Protein AF-A0A840WMG7-F1 (afdb_monomer_lite)

Structure (mmCIF, N/CA/C/O backbone):
data_AF-A0A840WMG7-F1
#
_entry.id   AF-A0A840WMG7-F1
#
loop_
_atom_site.group_PDB
_atom_site.id
_atom_site.type_symbol
_atom_site.label_atom_id
_atom_site.label_alt_id
_atom_site.label_comp_id
_atom_site.label_asym_id
_atom_site.label_entity_id
_atom_site.label_seq_id
_atom_site.pdbx_PDB_ins_code
_atom_site.Cartn_x
_atom_site.Cartn_y
_atom_site.Cartn_z
_atom_site.occupancy
_atom_site.B_iso_or_equiv
_atom_site.auth_seq_id
_atom_site.auth_comp_id
_atom_site.auth_asym_id
_atom_site.auth_atom_id
_atom_site.pdbx_PDB_model_num
ATOM 1 N N . MET A 1 1 ? -38.169 -81.046 37.009 1.00 40.78 1 MET A N 1
ATOM 2 C CA . MET A 1 1 ? -36.941 -81.870 37.067 1.00 40.78 1 MET A CA 1
ATOM 3 C C . MET A 1 1 ? -36.161 -81.641 35.777 1.00 40.78 1 MET A C 1
ATOM 5 O O . MET A 1 1 ? -36.810 -81.582 34.746 1.00 40.78 1 MET A O 1
ATOM 9 N N . GLN A 1 2 ? -34.828 -81.515 35.867 1.00 44.97 2 GLN A N 1
ATOM 10 C CA . GLN A 1 2 ? -33.829 -81.524 34.773 1.00 44.97 2 GLN A CA 1
ATOM 11 C C . GLN A 1 2 ? -33.891 -80.361 33.749 1.00 44.97 2 GLN A C 1
ATOM 13 O O . GLN A 1 2 ? -34.814 -80.278 32.958 1.00 44.97 2 GLN A O 1
ATOM 18 N N . ARG A 1 3 ? -33.056 -79.313 33.843 1.00 42.94 3 ARG A N 1
ATOM 19 C CA . ARG A 1 3 ? -31.598 -79.182 33.580 1.00 42.94 3 ARG A CA 1
ATOM 20 C C . ARG A 1 3 ? -31.199 -79.160 32.091 1.00 42.94 3 ARG A C 1
ATOM 22 O O . ARG A 1 3 ? -31.299 -80.171 31.417 1.00 42.94 3 ARG A O 1
ATOM 29 N N . LEU A 1 4 ? -30.543 -78.041 31.755 1.00 47.84 4 LEU A N 1
ATOM 30 C CA . LEU A 1 4 ? -29.395 -77.854 30.853 1.00 47.84 4 LEU A CA 1
ATOM 31 C C . LEU A 1 4 ? -29.599 -77.897 29.330 1.00 47.84 4 LEU A C 1
ATOM 33 O O . LEU A 1 4 ? -30.031 -78.888 28.761 1.00 47.84 4 LEU A O 1
ATOM 37 N N . GLY A 1 5 ? -29.089 -76.840 28.687 1.00 46.19 5 GLY A N 1
ATOM 38 C CA . GLY A 1 5 ? -28.757 -76.815 27.266 1.00 46.19 5 GLY A CA 1
ATOM 39 C C . GLY A 1 5 ? -28.378 -75.420 26.772 1.00 46.19 5 GLY A C 1
ATOM 40 O O . GLY A 1 5 ? -29.140 -74.816 26.031 1.00 46.19 5 GLY A O 1
ATOM 41 N N . MET A 1 6 ? -27.224 -74.890 27.203 1.00 55.38 6 MET A N 1
ATOM 42 C CA . MET A 1 6 ? -26.588 -73.737 26.549 1.00 55.38 6 MET A CA 1
ATOM 43 C C . MET A 1 6 ? -26.296 -74.084 25.085 1.00 55.38 6 MET A C 1
ATOM 45 O O . MET A 1 6 ? -25.557 -75.031 24.826 1.00 55.38 6 MET A O 1
ATOM 49 N N . ILE A 1 7 ? -26.799 -73.282 24.147 1.00 55.38 7 ILE A N 1
ATOM 50 C CA . ILE A 1 7 ? -26.226 -73.182 22.802 1.00 55.38 7 ILE A CA 1
ATOM 51 C C . ILE A 1 7 ? -25.797 -71.729 22.631 1.00 55.38 7 ILE A C 1
ATOM 53 O O . ILE A 1 7 ? -26.616 -70.831 22.455 1.00 55.38 7 ILE A O 1
ATOM 57 N N . ALA A 1 8 ? -24.490 -71.512 22.760 1.00 56.38 8 ALA A N 1
ATOM 58 C CA . ALA A 1 8 ? -23.840 -70.271 22.390 1.00 56.38 8 ALA A CA 1
ATOM 59 C C . ALA A 1 8 ? -23.889 -70.153 20.862 1.00 56.38 8 ALA A C 1
ATOM 61 O O . ALA A 1 8 ? -23.164 -70.855 20.159 1.00 56.38 8 ALA A O 1
ATOM 62 N N . LEU A 1 9 ? -24.764 -69.288 20.349 1.00 56.38 9 LEU A N 1
ATOM 63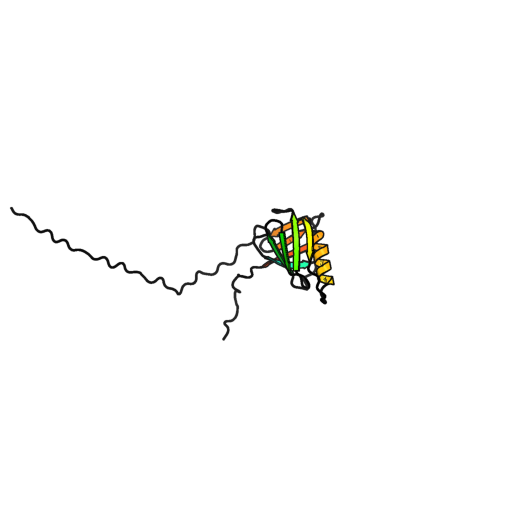 C CA . LEU A 1 9 ? -24.736 -68.891 18.949 1.00 56.38 9 LEU A CA 1
ATOM 64 C C . LEU A 1 9 ? -23.861 -67.641 18.844 1.00 56.38 9 LEU A C 1
ATOM 66 O O . LEU A 1 9 ? -24.269 -66.538 19.201 1.00 56.38 9 LEU A O 1
ATOM 70 N N . ALA A 1 10 ? -22.618 -67.841 18.415 1.00 55.31 10 ALA A N 1
ATOM 71 C CA . ALA A 1 10 ? -21.707 -66.764 18.072 1.00 55.31 10 ALA A CA 1
ATOM 72 C C . ALA A 1 10 ? -22.238 -66.039 16.823 1.00 55.31 10 ALA A C 1
ATOM 74 O O . ALA A 1 10 ? -22.050 -66.501 15.699 1.00 55.31 10 ALA A O 1
ATOM 75 N N . CYS A 1 11 ? -22.922 -64.910 17.018 1.00 50.62 11 CYS A N 1
ATOM 76 C CA . CYS A 1 11 ? -23.209 -63.967 15.943 1.00 50.62 11 CYS A CA 1
ATOM 77 C C . CYS A 1 11 ? -21.906 -63.260 15.559 1.00 50.62 11 CYS A C 1
ATOM 79 O O . CYS A 1 11 ? -21.476 -62.325 16.231 1.00 50.62 11 CYS A O 1
ATOM 81 N N . ALA A 1 12 ? -21.268 -63.723 14.485 1.00 59.12 12 ALA A N 1
ATOM 82 C CA . ALA A 1 12 ? -20.212 -62.984 13.812 1.00 59.12 12 ALA A CA 1
ATOM 83 C C . ALA A 1 12 ? -20.819 -61.697 13.231 1.00 59.12 12 ALA A C 1
ATOM 85 O O . ALA A 1 12 ? -21.517 -61.726 12.218 1.00 59.12 12 ALA A O 1
ATOM 86 N N . THR A 1 13 ? -20.597 -60.568 13.901 1.00 61.41 13 THR A N 1
ATOM 87 C CA . THR A 1 13 ? -20.952 -59.248 13.382 1.00 61.41 13 THR A CA 1
ATOM 88 C C . THR A 1 13 ? -20.007 -58.929 12.231 1.00 61.41 13 THR A C 1
ATOM 90 O O . THR A 1 13 ? -18.846 -58.582 12.452 1.00 61.41 13 THR A O 1
ATOM 93 N N . LEU A 1 14 ? -20.483 -59.075 10.995 1.00 54.94 14 LEU A N 1
ATOM 94 C CA . LEU A 1 14 ? -19.833 -58.458 9.845 1.00 54.94 14 LEU A CA 1
ATOM 95 C C . LEU A 1 14 ? -19.865 -56.947 10.085 1.00 54.94 14 LEU A C 1
ATOM 97 O O . LEU A 1 14 ? -20.920 -56.323 10.004 1.00 54.94 14 LEU A O 1
ATOM 101 N N . A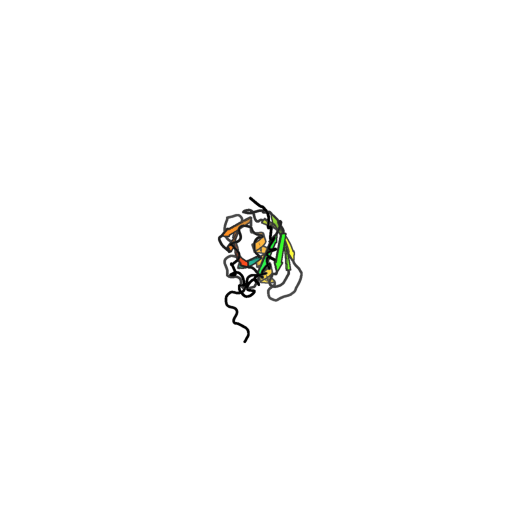LA A 1 15 ? -18.716 -56.376 10.437 1.00 60.72 15 ALA A N 1
ATOM 102 C CA . ALA A 1 15 ? -18.498 -54.946 10.346 1.00 60.72 15 ALA A CA 1
ATOM 103 C C . ALA A 1 15 ? -18.607 -54.579 8.861 1.00 60.72 15 ALA A C 1
ATOM 105 O O . ALA A 1 15 ? -17.667 -54.774 8.091 1.00 60.72 15 ALA A O 1
ATOM 106 N N . ALA A 1 16 ? -19.790 -54.141 8.438 1.00 58.75 16 ALA A N 1
ATOM 107 C CA . ALA A 1 16 ? -19.967 -53.528 7.138 1.00 58.75 16 ALA A CA 1
ATOM 108 C C . ALA A 1 16 ? -19.236 -52.180 7.180 1.00 58.75 16 ALA A C 1
ATOM 110 O O . ALA A 1 16 ? -19.714 -51.228 7.789 1.00 58.75 16 ALA A O 1
ATOM 111 N N . CYS A 1 17 ? -18.048 -52.110 6.579 1.00 58.81 17 CYS A N 1
ATOM 112 C CA . CYS A 1 17 ? -17.519 -50.833 6.118 1.00 58.81 17 CYS A CA 1
ATOM 113 C C . CYS A 1 17 ? -18.468 -50.340 5.027 1.00 58.81 17 CYS A C 1
ATOM 115 O O . CYS A 1 17 ? -18.413 -50.829 3.898 1.00 58.81 17 CYS A O 1
ATOM 117 N N . GLU A 1 18 ? -19.363 -49.417 5.359 1.00 64.88 18 GLU A N 1
ATOM 118 C CA . GLU A 1 18 ? -20.083 -48.661 4.343 1.00 64.88 18 GLU A CA 1
ATOM 119 C C . GLU A 1 18 ? -19.045 -47.815 3.586 1.00 64.88 18 GLU A C 1
ATOM 121 O O . GLU A 1 18 ? -18.300 -47.059 4.219 1.00 64.88 18 GLU A O 1
ATOM 126 N N . PRO A 1 19 ? -18.908 -47.963 2.256 1.00 62.41 19 PRO A N 1
ATOM 127 C CA . PRO A 1 19 ? -18.046 -47.079 1.494 1.00 62.41 19 PRO A CA 1
ATOM 128 C C . PRO A 1 19 ? -18.646 -45.675 1.564 1.00 62.41 19 PRO A C 1
ATOM 130 O O . PRO A 1 19 ? -19.772 -45.453 1.122 1.00 62.41 19 PRO A O 1
ATOM 133 N N . VAL A 1 20 ? -17.897 -44.732 2.137 1.00 64.69 20 VAL A N 1
ATOM 134 C CA . VAL A 1 20 ? -18.246 -43.309 2.090 1.00 64.69 20 VAL A CA 1
ATOM 13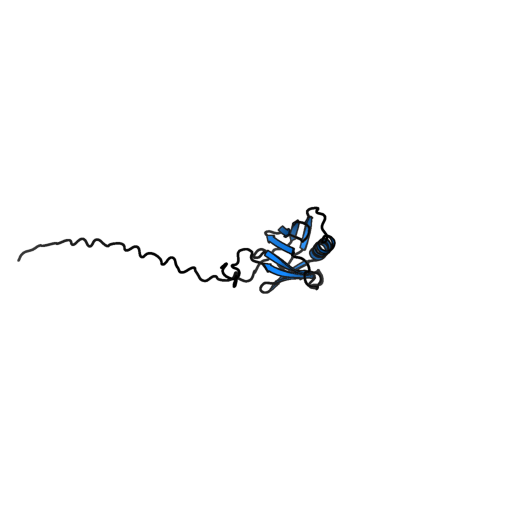5 C C . VAL A 1 20 ? -18.415 -42.934 0.612 1.00 64.69 20 VAL A C 1
ATOM 137 O O . VAL A 1 20 ? -17.463 -43.137 -0.152 1.00 64.69 20 VAL A O 1
ATOM 140 N N . PRO A 1 21 ? -19.588 -42.426 0.180 1.00 60.62 21 PRO A N 1
ATOM 141 C CA . PRO A 1 21 ? -19.787 -41.971 -1.188 1.00 60.62 21 PRO A CA 1
ATOM 142 C C . PRO A 1 21 ? -18.718 -40.928 -1.505 1.00 60.62 21 PRO A C 1
ATOM 144 O O . PRO A 1 21 ? -18.704 -39.841 -0.935 1.00 60.62 21 PRO A O 1
ATOM 147 N N . THR A 1 22 ? -17.786 -41.278 -2.384 1.00 60.28 22 THR A N 1
ATOM 148 C CA . THR A 1 22 ? -16.616 -40.452 -2.727 1.00 60.28 22 THR A CA 1
ATOM 149 C C . THR A 1 22 ? -16.990 -39.270 -3.638 1.00 60.28 22 THR A C 1
ATOM 151 O O . THR A 1 22 ? -16.116 -38.615 -4.186 1.00 60.28 22 THR A O 1
ATOM 154 N N . ASP A 1 23 ? -18.287 -38.998 -3.802 1.00 61.78 23 ASP A N 1
ATOM 155 C CA . ASP A 1 23 ? -18.844 -38.123 -4.840 1.00 61.78 23 ASP A CA 1
ATOM 156 C C . ASP A 1 23 ? -19.525 -36.857 -4.286 1.00 61.78 23 ASP A C 1
ATOM 158 O O . ASP A 1 23 ? -20.173 -36.111 -5.011 1.00 61.78 23 ASP A O 1
ATOM 162 N N . GLN A 1 24 ? -19.405 -36.583 -2.984 1.00 60.72 24 GLN A N 1
ATOM 163 C CA . GLN A 1 24 ? -19.879 -35.323 -2.406 1.00 60.72 24 GLN A CA 1
ATOM 164 C C . GLN A 1 24 ? -18.671 -34.509 -1.951 1.00 60.72 24 GLN A C 1
ATOM 166 O O . GLN A 1 24 ? -18.265 -34.567 -0.790 1.00 60.72 24 GLN A O 1
ATOM 171 N N . ALA A 1 25 ? -18.077 -33.759 -2.883 1.00 66.00 25 ALA A N 1
ATOM 172 C CA . ALA A 1 25 ? -17.219 -32.644 -2.509 1.00 66.00 25 ALA A CA 1
ATOM 173 C C . ALA A 1 25 ? -18.029 -31.738 -1.568 1.00 66.00 25 ALA A C 1
ATOM 175 O O . ALA A 1 25 ? -19.182 -31.411 -1.862 1.00 66.00 25 ALA A O 1
ATOM 176 N N . ALA A 1 26 ? -17.462 -31.387 -0.411 1.00 61.56 26 ALA A N 1
ATOM 177 C CA . ALA A 1 26 ? -18.098 -30.423 0.478 1.00 61.56 26 ALA A CA 1
ATOM 178 C C . ALA A 1 26 ? -18.424 -29.149 -0.326 1.00 61.56 26 ALA A C 1
ATOM 180 O O . ALA A 1 26 ? -17.605 -28.758 -1.164 1.00 61.56 26 ALA A O 1
ATOM 181 N N . PRO A 1 27 ? -19.596 -28.518 -0.115 1.00 71.56 27 PRO A N 1
ATOM 182 C CA . PRO A 1 27 ? -19.912 -27.273 -0.798 1.00 71.56 27 PRO A CA 1
ATOM 183 C C . PRO A 1 27 ? -18.795 -26.276 -0.515 1.00 71.56 27 PRO A C 1
ATOM 185 O O . PRO A 1 27 ? -18.405 -26.091 0.641 1.00 71.56 27 PRO A O 1
ATOM 188 N N . TRP A 1 28 ? -18.250 -25.683 -1.575 1.00 71.06 28 TRP A N 1
ATOM 189 C CA . TRP A 1 28 ? -17.253 -24.646 -1.405 1.00 71.06 28 TRP A CA 1
ATOM 190 C C . TRP A 1 28 ? -17.890 -23.468 -0.675 1.00 71.06 28 TRP A C 1
ATOM 192 O O . TRP A 1 28 ? -18.929 -22.950 -1.087 1.00 71.06 28 TRP A O 1
ATOM 202 N N . THR A 1 29 ? -17.269 -23.067 0.426 1.00 78.25 29 THR A N 1
ATOM 203 C CA . THR A 1 29 ? -17.618 -21.847 1.140 1.00 78.25 29 THR A CA 1
ATOM 204 C C . THR A 1 29 ? -16.599 -20.773 0.780 1.00 78.25 29 THR A C 1
ATOM 206 O O . THR A 1 29 ? -15.397 -21.019 0.936 1.00 78.25 29 THR A O 1
ATOM 209 N N . PRO A 1 30 ? -17.040 -19.579 0.345 1.00 81.31 30 PRO A N 1
ATOM 210 C CA . PRO A 1 30 ? -16.124 -18.474 0.133 1.00 81.31 30 PRO A CA 1
ATOM 211 C C . PRO A 1 30 ? -15.394 -18.132 1.434 1.00 81.31 30 PRO A C 1
ATOM 213 O O . PRO A 1 30 ? -15.963 -18.291 2.522 1.00 81.31 30 PRO A O 1
ATOM 216 N N . PRO A 1 31 ? -14.147 -17.639 1.343 1.00 86.94 31 PRO A N 1
ATOM 217 C CA . PRO A 1 31 ? -13.432 -17.179 2.517 1.00 86.94 31 PRO A CA 1
ATOM 218 C C . PRO A 1 31 ? -14.234 -16.067 3.215 1.00 86.94 31 PRO A C 1
ATOM 220 O O . PRO A 1 31 ? -14.857 -15.225 2.541 1.00 86.94 31 PRO A O 1
ATOM 223 N N . PRO A 1 32 ? -14.252 -16.067 4.561 1.00 91.12 32 PRO A N 1
ATOM 224 C CA . PRO A 1 32 ? -14.889 -15.000 5.313 1.00 91.12 32 PRO A CA 1
ATOM 225 C C . PRO A 1 32 ? -14.191 -13.661 5.018 1.00 91.12 32 PRO A C 1
ATOM 227 O O . PRO A 1 32 ? -13.013 -13.656 4.644 1.00 91.12 32 PRO A O 1
ATOM 230 N N . PRO A 1 33 ? -14.894 -12.527 5.183 1.00 93.94 33 PRO A N 1
ATOM 231 C CA . PRO A 1 33 ? -14.266 -11.212 5.131 1.00 93.94 33 PRO A CA 1
ATOM 232 C C . PRO A 1 33 ? -13.055 -11.135 6.080 1.00 93.94 33 PRO A C 1
ATOM 234 O O . PRO A 1 33 ? -13.119 -11.688 7.181 1.00 93.94 33 PRO A O 1
ATOM 237 N N . PRO A 1 34 ? -11.948 -10.493 5.671 1.00 93.94 34 PRO A N 1
ATOM 238 C CA . PRO A 1 34 ? -10.779 -10.331 6.525 1.00 93.94 34 PRO A CA 1
ATOM 239 C C . PRO A 1 34 ? -11.108 -9.449 7.735 1.00 93.94 34 PRO A C 1
ATOM 241 O O . PRO A 1 34 ? -11.727 -8.399 7.600 1.00 93.94 34 PRO A O 1
ATOM 244 N N . GLU A 1 35 ? -10.644 -9.838 8.922 1.00 92.94 35 GLU A N 1
ATOM 245 C CA . GLU A 1 35 ? -10.761 -9.009 10.134 1.00 92.94 35 GLU A CA 1
ATOM 246 C C . GLU A 1 35 ? -9.433 -8.318 10.468 1.00 92.94 35 GLU A C 1
ATOM 248 O O . GLU A 1 35 ? -9.381 -7.315 11.187 1.00 92.94 35 GLU A O 1
ATOM 253 N N . ARG A 1 36 ? -8.327 -8.856 9.946 1.00 91.75 36 ARG A N 1
ATOM 254 C CA . ARG A 1 36 ? -6.972 -8.358 10.155 1.00 91.75 36 ARG A CA 1
ATOM 255 C C . ARG A 1 36 ? -6.271 -8.176 8.821 1.00 91.75 36 ARG A C 1
ATOM 257 O O . ARG A 1 36 ? -6.494 -8.902 7.858 1.00 91.75 36 ARG A O 1
ATOM 264 N N . LEU A 1 37 ? -5.308 -7.258 8.815 1.00 92.19 37 LEU A N 1
ATOM 265 C CA . LEU A 1 37 ? -4.484 -6.949 7.644 1.00 92.19 37 LEU A CA 1
ATOM 266 C C . LEU A 1 37 ? -3.789 -8.177 7.038 1.00 92.19 37 LEU A C 1
ATOM 268 O O . LEU A 1 37 ? -3.486 -8.163 5.856 1.00 92.19 37 LEU A O 1
ATOM 272 N N . GLY A 1 38 ? -3.513 -9.220 7.824 1.00 92.12 38 GLY A N 1
ATOM 273 C CA . GLY A 1 38 ? -2.842 -10.424 7.328 1.00 92.12 38 GLY A CA 1
ATOM 274 C C . GLY A 1 38 ? -3.752 -11.570 6.908 1.00 92.12 38 GLY A C 1
ATOM 275 O O . GLY A 1 38 ? -3.230 -12.616 6.536 1.00 92.12 38 GLY A O 1
ATOM 276 N N . ASP A 1 39 ? -5.072 -11.400 6.968 1.00 92.81 39 ASP A N 1
ATOM 277 C CA . ASP A 1 39 ? -6.027 -12.477 6.676 1.00 92.81 39 ASP A CA 1
ATOM 278 C C . ASP A 1 39 ? -6.312 -12.631 5.166 1.00 92.81 39 ASP A C 1
ATOM 280 O O . ASP A 1 39 ? -6.989 -13.572 4.754 1.00 92.81 39 ASP A O 1
ATOM 284 N N . ALA A 1 40 ? -5.793 -11.722 4.336 1.00 94.12 40 ALA A N 1
ATOM 285 C CA . ALA A 1 40 ? -5.901 -11.747 2.880 1.00 94.12 40 ALA A CA 1
ATOM 286 C C . ALA A 1 40 ? -4.626 -11.196 2.217 1.00 94.12 40 ALA A C 1
ATOM 288 O O . ALA A 1 40 ? -3.800 -10.545 2.869 1.00 94.12 40 ALA A O 1
ATOM 289 N N . GLN A 1 41 ? -4.495 -11.425 0.908 1.00 96.38 41 GLN A N 1
ATOM 290 C CA . GLN A 1 41 ? -3.664 -10.574 0.059 1.00 96.38 41 GLN A CA 1
ATOM 291 C C . GLN A 1 41 ? -4.476 -9.346 -0.350 1.00 96.38 41 GLN A C 1
ATOM 293 O O . GLN A 1 41 ? -5.693 -9.416 -0.488 1.00 96.38 41 GLN A O 1
ATOM 298 N N . TRP A 1 42 ? -3.810 -8.224 -0.570 1.00 97.62 42 TRP A N 1
ATOM 299 C CA . TRP A 1 42 ? -4.447 -6.957 -0.907 1.00 97.62 42 TRP A CA 1
ATOM 300 C C . TRP A 1 42 ? -4.046 -6.547 -2.308 1.00 97.62 42 TRP A C 1
ATOM 302 O O . TRP A 1 42 ? -2.871 -6.274 -2.560 1.00 97.62 42 TRP A O 1
ATOM 312 N N . GLN A 1 43 ? -5.010 -6.517 -3.221 1.00 98.56 43 GLN A N 1
ATOM 313 C CA . GLN A 1 43 ? -4.812 -6.025 -4.575 1.00 98.56 43 GLN A CA 1
ATOM 314 C C . GLN A 1 43 ? -5.206 -4.554 -4.644 1.00 98.56 43 GLN A C 1
ATOM 316 O O . GLN A 1 43 ? -6.293 -4.195 -4.210 1.00 98.56 43 GLN A O 1
ATOM 321 N N . LEU A 1 44 ? -4.333 -3.704 -5.181 1.00 98.75 44 LEU A N 1
ATOM 322 C CA . LEU A 1 44 ? -4.612 -2.277 -5.322 1.00 98.75 44 LEU A CA 1
ATOM 323 C C . LEU A 1 44 ? -5.856 -2.054 -6.192 1.00 98.75 44 LEU A C 1
ATOM 325 O O . LEU A 1 44 ? -5.927 -2.571 -7.307 1.00 98.75 44 LEU A O 1
ATOM 329 N N . ALA A 1 45 ? -6.797 -1.271 -5.671 1.00 98.62 45 ALA A N 1
ATOM 330 C CA . ALA A 1 45 ? -8.021 -0.867 -6.354 1.00 98.62 45 ALA A CA 1
ATOM 331 C C . ALA A 1 45 ? -7.971 0.616 -6.740 1.00 98.62 45 ALA A C 1
ATOM 333 O O . ALA A 1 45 ? -8.249 0.952 -7.888 1.00 98.62 45 ALA A O 1
ATOM 334 N N . THR A 1 46 ? -7.537 1.494 -5.824 1.00 98.62 46 THR A N 1
ATOM 335 C CA . THR A 1 46 ? -7.310 2.917 -6.126 1.00 98.62 46 THR A CA 1
ATOM 336 C C . THR A 1 46 ? -5.976 3.423 -5.592 1.00 98.62 46 THR A C 1
ATOM 338 O O . THR A 1 46 ? -5.530 3.031 -4.510 1.00 98.62 46 THR A O 1
ATOM 341 N N . LEU A 1 47 ? -5.356 4.332 -6.345 1.00 98.56 47 LEU A N 1
ATOM 342 C CA . LEU A 1 47 ? -4.147 5.067 -5.988 1.00 98.56 47 LEU A CA 1
ATOM 343 C C . LEU A 1 47 ? -4.444 6.566 -6.035 1.00 98.56 47 LEU A C 1
ATOM 345 O O . LEU A 1 47 ? -4.808 7.089 -7.082 1.00 98.56 47 LEU A O 1
ATOM 349 N N . ALA A 1 48 ? -4.290 7.257 -4.905 1.00 95.56 48 ALA A N 1
ATOM 350 C CA . ALA A 1 48 ? -4.551 8.692 -4.783 1.00 95.56 48 ALA A CA 1
ATOM 351 C C . ALA A 1 48 ? -5.957 9.119 -5.269 1.00 95.56 48 ALA A C 1
ATOM 353 O O . ALA A 1 48 ? -6.148 10.232 -5.753 1.00 95.56 48 ALA A O 1
ATOM 354 N N . GLY A 1 49 ? -6.950 8.234 -5.114 1.00 93.50 49 GLY A N 1
ATOM 355 C CA . GLY A 1 49 ? -8.339 8.469 -5.521 1.00 93.50 49 GLY A CA 1
ATOM 356 C C . GLY A 1 49 ? -8.655 8.149 -6.986 1.00 93.50 49 GLY A C 1
ATOM 357 O O . GLY A 1 49 ? -9.809 8.297 -7.384 1.00 93.50 49 GLY A O 1
ATOM 358 N N . GLU A 1 50 ? -7.677 7.694 -7.770 1.00 97.69 50 GLU A N 1
ATOM 359 C CA . GLU A 1 50 ? -7.872 7.217 -9.143 1.00 97.69 50 GLU A CA 1
ATOM 360 C C . GLU A 1 50 ? -7.839 5.686 -9.205 1.00 97.69 50 GLU A C 1
ATOM 362 O O . GLU A 1 50 ? -7.161 5.042 -8.401 1.00 97.69 50 GLU A O 1
ATOM 367 N N . ASP A 1 51 ? -8.558 5.096 -10.162 1.00 98.50 51 ASP A N 1
ATOM 368 C CA . ASP A 1 51 ? -8.558 3.646 -10.374 1.00 98.50 51 ASP A CA 1
ATOM 369 C C . ASP A 1 51 ? -7.145 3.132 -10.685 1.00 98.50 51 ASP A C 1
ATOM 371 O O . ASP A 1 51 ? -6.367 3.754 -11.417 1.00 98.50 51 ASP A O 1
ATOM 375 N N . ALA A 1 52 ? -6.809 1.963 -10.142 1.00 97.88 52 ALA A N 1
ATOM 376 C CA . ALA A 1 52 ? -5.523 1.337 -10.390 1.00 97.88 52 ALA A CA 1
ATOM 377 C C . ALA A 1 52 ? -5.351 1.007 -11.881 1.00 97.88 52 ALA A C 1
ATOM 379 O O . ALA A 1 52 ? -6.160 0.304 -12.485 1.00 97.88 52 ALA A O 1
ATOM 380 N N . THR A 1 53 ? -4.257 1.480 -12.477 1.00 97.56 53 THR A N 1
ATOM 381 C CA . THR A 1 53 ? -3.943 1.242 -13.896 1.00 97.56 53 THR A CA 1
ATOM 382 C C . THR A 1 53 ? -3.010 0.053 -14.098 1.00 97.56 53 THR A C 1
ATOM 384 O O . THR A 1 53 ? -2.823 -0.404 -15.224 1.00 97.56 53 THR A O 1
ATOM 387 N N . SER A 1 54 ? -2.421 -0.456 -13.013 1.00 97.25 54 SER A N 1
ATOM 388 C CA . SER A 1 54 ? -1.534 -1.615 -13.011 1.00 97.25 54 SER A CA 1
ATOM 389 C C . SER A 1 54 ? -1.813 -2.518 -11.818 1.00 97.25 54 SER A C 1
ATOM 391 O O . SER A 1 54 ? -2.247 -2.074 -10.756 1.00 97.25 54 SER A O 1
ATOM 393 N N . LEU A 1 55 ? -1.515 -3.804 -11.986 1.00 97.50 55 LEU A N 1
ATOM 394 C CA . LEU A 1 55 ? -1.673 -4.792 -10.932 1.00 97.50 55 LEU A CA 1
ATOM 395 C C . LEU A 1 55 ? -0.586 -4.623 -9.866 1.00 97.50 55 LEU A C 1
ATOM 397 O O . LEU A 1 55 ? 0.599 -4.788 -10.150 1.00 97.50 55 LEU A O 1
ATOM 401 N N . ILE A 1 56 ? -1.006 -4.369 -8.629 1.00 98.56 56 ILE A N 1
ATOM 402 C CA . ILE A 1 56 ? -0.134 -4.362 -7.452 1.00 98.56 56 ILE A CA 1
ATOM 403 C C . ILE A 1 56 ? -0.774 -5.232 -6.380 1.00 98.56 56 ILE A C 1
ATOM 405 O O . ILE A 1 56 ? -1.964 -5.080 -6.100 1.00 98.56 56 ILE A O 1
ATOM 409 N N . ARG A 1 57 ? -0.002 -6.147 -5.784 1.00 98.25 57 ARG A N 1
ATOM 410 C CA . ARG A 1 57 ? -0.468 -6.992 -4.674 1.00 98.25 57 ARG A CA 1
ATOM 411 C C . ARG A 1 57 ? 0.477 -6.930 -3.491 1.00 98.25 57 ARG A C 1
ATOM 413 O O . ARG A 1 57 ? 1.689 -7.008 -3.678 1.00 98.25 57 ARG A O 1
ATOM 420 N N . LEU A 1 58 ? -0.090 -6.850 -2.293 1.00 97.81 58 LEU A N 1
ATOM 421 C CA . LEU A 1 58 ? 0.625 -6.869 -1.023 1.00 97.81 58 LEU A CA 1
ATOM 422 C C . LEU A 1 58 ? 0.116 -8.007 -0.133 1.00 97.81 58 LEU A C 1
ATOM 424 O O . LEU A 1 58 ? -1.085 -8.192 0.034 1.00 97.81 58 LEU A O 1
ATOM 428 N N . GLN A 1 59 ? 1.031 -8.717 0.508 1.00 96.44 59 GLN A N 1
ATOM 429 C CA . GLN A 1 59 ? 0.791 -9.532 1.686 1.00 96.44 59 GLN A CA 1
ATOM 430 C C . GLN A 1 59 ? 1.314 -8.776 2.906 1.00 96.44 59 GLN A C 1
ATOM 432 O O . GLN A 1 59 ? 2.465 -8.337 2.942 1.00 96.44 59 GLN A O 1
ATOM 437 N N . LEU A 1 60 ? 0.470 -8.646 3.925 1.00 94.12 60 LEU A N 1
ATOM 438 C CA . LEU A 1 60 ? 0.845 -8.052 5.204 1.00 94.12 60 LEU A CA 1
ATOM 439 C C . LEU A 1 60 ? 0.923 -9.168 6.245 1.00 94.12 60 LEU A C 1
ATOM 441 O O . LEU A 1 60 ? -0.009 -9.956 6.379 1.00 94.12 60 LEU A O 1
ATOM 445 N N . SER A 1 61 ? 2.025 -9.292 6.978 1.00 91.12 61 SER A N 1
ATOM 446 C CA . SER A 1 61 ? 2.150 -10.330 8.009 1.00 91.12 61 SER A CA 1
ATOM 447 C C . SER A 1 61 ? 3.148 -9.929 9.080 1.00 91.12 61 SER A C 1
ATOM 449 O O . SER A 1 61 ? 4.284 -9.602 8.758 1.00 91.12 61 SER A O 1
ATOM 451 N N . GLY A 1 62 ? 2.753 -9.972 10.356 1.00 86.12 62 GLY A N 1
ATOM 452 C CA . GLY A 1 62 ? 3.681 -9.762 11.476 1.00 86.12 62 GLY A CA 1
ATOM 453 C C . GLY A 1 62 ? 4.515 -8.478 11.376 1.00 86.12 62 GLY A C 1
ATOM 454 O O . GLY A 1 62 ? 5.703 -8.526 11.675 1.00 86.12 62 GLY A O 1
ATOM 455 N N . SER A 1 63 ? 3.907 -7.368 10.933 1.00 90.38 63 SER A N 1
ATOM 456 C CA . SER A 1 63 ? 4.556 -6.061 10.697 1.00 90.38 63 SER A CA 1
ATOM 457 C C . SER A 1 63 ? 5.432 -5.959 9.440 1.00 90.38 63 SER A C 1
ATOM 459 O O . SER A 1 63 ? 6.130 -4.964 9.250 1.00 90.38 63 SER A O 1
ATOM 461 N N . PHE A 1 64 ? 5.378 -6.954 8.558 1.00 94.69 64 PHE A N 1
ATOM 462 C CA . PHE A 1 64 ? 6.109 -6.987 7.295 1.00 94.69 64 PHE A CA 1
ATOM 463 C C . PHE A 1 64 ? 5.169 -6.836 6.094 1.00 94.69 64 PHE A C 1
ATOM 465 O O . PHE A 1 64 ? 4.057 -7.370 6.101 1.00 94.69 64 PHE A O 1
ATOM 472 N N . ILE A 1 65 ? 5.632 -6.115 5.075 1.00 97.00 65 ILE A N 1
ATOM 473 C CA . ILE A 1 65 ? 5.015 -5.998 3.753 1.00 97.00 65 ILE A CA 1
ATOM 474 C C . ILE A 1 65 ? 5.844 -6.845 2.792 1.00 97.00 65 ILE A C 1
ATOM 476 O O . ILE A 1 65 ? 7.038 -6.586 2.640 1.00 97.00 65 ILE A O 1
ATOM 480 N N . ASP A 1 66 ? 5.203 -7.794 2.122 1.00 97.69 66 ASP A N 1
ATOM 481 C CA . ASP A 1 66 ? 5.755 -8.505 0.969 1.00 97.69 66 ASP A CA 1
ATOM 482 C C . ASP A 1 66 ? 4.858 -8.251 -0.238 1.00 97.69 66 ASP A C 1
ATOM 484 O O . ASP A 1 66 ? 3.651 -8.455 -0.161 1.00 97.69 66 ASP A O 1
ATOM 488 N N . GLY A 1 67 ? 5.401 -7.754 -1.338 1.00 97.56 67 GLY A N 1
ATOM 489 C CA . GLY A 1 67 ? 4.583 -7.231 -2.419 1.00 97.56 67 GLY A CA 1
ATOM 490 C C . GLY A 1 67 ? 5.204 -7.355 -3.794 1.00 97.56 67 GLY A C 1
ATOM 491 O O . GLY A 1 67 ? 6.420 -7.459 -3.965 1.00 97.56 67 GLY A O 1
ATOM 492 N N . GLN A 1 68 ? 4.333 -7.285 -4.791 1.00 98.19 68 GLN A N 1
ATOM 493 C CA . GLN A 1 68 ? 4.684 -7.244 -6.201 1.00 98.19 68 GLN A CA 1
ATOM 494 C C . GLN A 1 68 ? 4.050 -5.997 -6.818 1.00 98.19 68 GLN A C 1
ATOM 496 O O . GLN A 1 68 ? 2.823 -5.899 -6.886 1.00 98.19 68 GLN A O 1
ATOM 501 N N . GLY A 1 69 ? 4.894 -5.053 -7.238 1.00 97.19 69 GLY A N 1
ATOM 502 C CA . GLY A 1 69 ? 4.512 -3.924 -8.083 1.00 97.19 69 GLY A CA 1
ATOM 503 C C . GLY A 1 69 ? 4.546 -4.293 -9.571 1.00 97.19 69 GLY A C 1
ATOM 504 O O . GLY A 1 69 ? 4.881 -5.433 -9.916 1.00 97.19 69 GLY A O 1
ATOM 505 N N . PRO A 1 70 ? 4.243 -3.347 -10.474 1.00 96.81 70 PRO A N 1
ATOM 506 C CA . PRO A 1 70 ? 4.295 -3.602 -11.912 1.00 96.81 70 PRO A CA 1
ATOM 507 C C . PRO A 1 70 ? 5.732 -3.752 -12.437 1.00 96.81 70 PRO A C 1
ATOM 509 O O . PRO A 1 70 ? 5.933 -4.352 -13.489 1.00 96.81 70 PRO A O 1
ATOM 512 N N . CYS A 1 71 ? 6.738 -3.247 -11.711 1.00 97.56 71 CYS A N 1
ATOM 513 C CA . CYS A 1 71 ? 8.135 -3.261 -12.142 1.00 97.56 71 CYS A CA 1
ATOM 514 C C . CYS A 1 71 ? 9.035 -4.107 -11.238 1.00 97.56 71 CYS A C 1
ATOM 516 O O . CYS A 1 71 ? 9.919 -4.826 -11.709 1.00 97.56 71 CYS A O 1
ATOM 518 N N . ASN A 1 72 ? 8.842 -3.983 -9.927 1.00 98.44 72 ASN A N 1
ATOM 519 C CA . ASN A 1 72 ? 9.732 -4.489 -8.898 1.00 98.44 72 ASN A CA 1
ATOM 520 C C . ASN A 1 72 ? 8.963 -5.242 -7.812 1.00 98.44 72 ASN A C 1
ATOM 522 O O . ASN A 1 72 ? 7.786 -4.993 -7.545 1.00 98.44 72 ASN A O 1
ATOM 526 N N . SER A 1 73 ? 9.667 -6.141 -7.124 1.00 98.25 73 SER A N 1
ATOM 527 C CA . SER A 1 73 ? 9.193 -6.635 -5.832 1.00 98.25 73 SER A CA 1
ATOM 528 C C . SER A 1 73 ? 9.353 -5.533 -4.786 1.00 98.25 73 SER A C 1
ATOM 530 O O . SER A 1 73 ? 10.374 -4.834 -4.777 1.00 98.25 73 SER A O 1
ATOM 532 N N . ILE A 1 74 ? 8.380 -5.416 -3.891 1.00 98.38 74 ILE A N 1
ATOM 533 C CA . ILE A 1 74 ? 8.293 -4.388 -2.856 1.00 98.38 74 ILE A CA 1
ATOM 534 C C . ILE A 1 74 ? 8.315 -5.087 -1.503 1.00 98.38 74 ILE A C 1
ATOM 536 O O . ILE A 1 74 ? 7.476 -5.935 -1.228 1.00 98.38 74 ILE A O 1
ATOM 540 N N . GLN A 1 75 ? 9.260 -4.725 -0.647 1.00 98.38 75 GLN A N 1
ATOM 541 C CA . GLN A 1 75 ? 9.353 -5.238 0.715 1.00 98.38 75 GLN A CA 1
ATOM 542 C C . GLN A 1 75 ? 9.403 -4.083 1.698 1.00 98.38 75 GLN A C 1
ATOM 544 O O . GLN A 1 75 ? 9.960 -3.026 1.400 1.00 98.38 75 GLN A O 1
ATOM 549 N N . GLY A 1 76 ? 8.850 -4.264 2.888 1.00 96.38 76 GLY A N 1
ATOM 550 C CA . GLY A 1 76 ? 8.839 -3.188 3.864 1.00 96.38 76 GLY A CA 1
ATOM 551 C C . GLY A 1 76 ? 8.461 -3.620 5.262 1.00 96.38 76 GLY A C 1
ATOM 552 O O . GLY A 1 76 ? 8.033 -4.743 5.496 1.00 96.38 76 GLY A O 1
ATOM 553 N N . ASN A 1 77 ? 8.608 -2.690 6.196 1.00 95.06 77 ASN A N 1
ATOM 554 C CA . ASN A 1 77 ? 8.122 -2.853 7.558 1.00 95.06 77 ASN A CA 1
ATOM 555 C C . ASN A 1 77 ? 7.087 -1.771 7.828 1.00 95.06 77 ASN A C 1
ATOM 557 O O . ASN A 1 77 ? 7.243 -0.629 7.380 1.00 95.06 7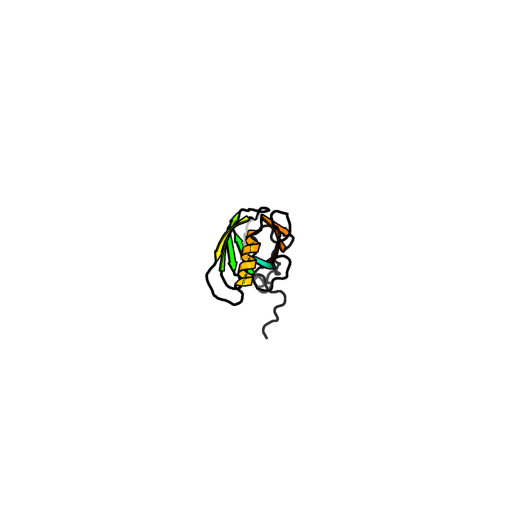7 ASN A O 1
ATOM 561 N N . TYR A 1 78 ? 6.052 -2.128 8.574 1.00 93.88 78 TYR A N 1
ATOM 562 C CA . TYR A 1 78 ? 5.040 -1.193 9.034 1.00 93.88 78 TYR A CA 1
ATOM 563 C C . TYR A 1 78 ? 4.753 -1.404 10.517 1.00 93.88 78 TYR A C 1
ATOM 565 O O . TYR A 1 78 ? 4.807 -2.519 11.031 1.00 93.88 78 TYR A O 1
ATOM 573 N N . LEU A 1 79 ? 4.404 -0.329 11.213 1.00 89.75 79 LEU A N 1
ATOM 574 C CA . LEU A 1 79 ? 3.865 -0.416 12.564 1.00 89.75 79 LEU A CA 1
ATOM 575 C C . LEU A 1 79 ? 2.353 -0.602 12.501 1.00 89.75 79 LEU A C 1
ATOM 577 O O . LEU A 1 79 ? 1.664 0.191 11.853 1.00 89.75 79 LEU A O 1
ATOM 581 N N . GLY A 1 80 ? 1.851 -1.609 13.221 1.00 69.12 80 GLY A N 1
ATOM 582 C CA . GLY A 1 80 ? 0.420 -1.779 13.451 1.00 69.12 80 GLY A CA 1
ATOM 583 C C . GLY A 1 80 ? -0.045 -3.211 13.709 1.00 69.12 80 GLY A C 1
ATOM 584 O O . GLY A 1 80 ? 0.351 -4.144 13.018 1.00 69.12 80 GLY A O 1
ATOM 585 N N . THR A 1 81 ? -0.974 -3.370 14.652 1.00 60.59 81 THR A N 1
ATOM 586 C CA . THR A 1 81 ? -1.847 -4.554 14.788 1.00 60.59 81 THR A CA 1
ATOM 587 C C . THR A 1 81 ? -3.313 -4.151 14.548 1.00 60.59 81 THR A C 1
ATOM 589 O O . THR A 1 81 ? -4.204 -4.624 15.248 1.00 60.59 81 THR A O 1
ATOM 592 N N . GLY A 1 82 ? -3.536 -3.225 13.598 1.00 61.69 82 GLY A N 1
ATOM 593 C CA . GLY A 1 82 ? -4.756 -2.410 13.436 1.00 61.69 82 GLY A CA 1
ATOM 594 C C . GLY A 1 82 ? -4.718 -1.125 14.284 1.00 61.69 82 GLY A C 1
ATOM 595 O O . GLY A 1 82 ? -3.757 -0.914 15.032 1.00 61.69 82 GLY A O 1
ATOM 596 N N . PRO A 1 83 ? -5.734 -0.240 14.218 1.00 65.44 83 PRO A N 1
ATOM 597 C CA . PRO A 1 83 ? -5.995 0.690 13.097 1.00 65.44 83 PRO A CA 1
ATOM 598 C C . PRO A 1 83 ? -4.781 1.542 12.675 1.00 65.44 83 PRO A C 1
ATOM 600 O O . PRO A 1 83 ? -4.836 2.263 11.686 1.00 65.44 83 PRO A O 1
ATOM 603 N N . ILE A 1 84 ? -3.680 1.482 13.421 1.00 82.88 84 ILE A N 1
ATOM 604 C CA . ILE A 1 84 ? -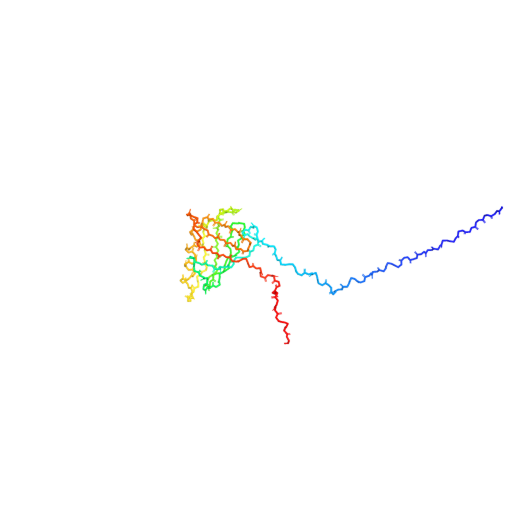2.409 2.106 13.069 1.00 82.88 84 ILE A CA 1
ATOM 605 C C . ILE A 1 84 ? -1.814 1.330 11.890 1.00 82.88 84 ILE A C 1
ATOM 607 O O . ILE A 1 84 ? -1.699 0.106 11.950 1.00 82.88 84 ILE A O 1
ATOM 611 N N . PHE A 1 85 ? -1.437 2.047 10.836 1.00 92.00 85 PHE A N 1
ATOM 612 C CA . PHE A 1 85 ? -0.683 1.513 9.708 1.00 92.00 85 PHE A CA 1
ATOM 613 C C . PHE A 1 85 ? 0.306 2.582 9.269 1.00 92.00 85 PHE A C 1
ATOM 615 O O . PHE A 1 85 ? -0.063 3.554 8.614 1.00 92.00 85 PHE A O 1
ATOM 622 N N . ARG A 1 86 ? 1.565 2.435 9.672 1.00 94.50 86 ARG A N 1
ATOM 623 C CA . ARG A 1 86 ? 2.617 3.388 9.314 1.00 94.50 86 ARG A CA 1
ATOM 624 C C . ARG A 1 86 ? 3.798 2.643 8.738 1.00 94.50 86 ARG A C 1
ATOM 626 O O . ARG A 1 86 ? 4.480 1.929 9.468 1.00 94.50 86 ARG A O 1
ATOM 633 N N . VAL A 1 87 ? 4.050 2.844 7.454 1.00 95.25 87 VAL A N 1
ATOM 634 C CA . VAL A 1 87 ? 5.219 2.273 6.788 1.00 95.25 87 VAL A CA 1
ATOM 635 C C . VAL A 1 87 ? 6.479 2.981 7.284 1.00 95.25 87 VAL A C 1
ATOM 637 O O . VAL A 1 87 ? 6.552 4.209 7.293 1.00 95.25 87 VAL A O 1
ATOM 640 N N . GLU A 1 88 ? 7.458 2.205 7.742 1.00 94.19 88 GLU A N 1
ATOM 641 C CA . GLU A 1 88 ? 8.725 2.724 8.274 1.00 94.19 88 GLU A CA 1
ATOM 642 C C . GLU A 1 88 ? 9.858 2.608 7.263 1.00 94.19 88 GLU A C 1
ATOM 644 O O . GLU A 1 88 ? 10.701 3.497 7.154 1.00 94.19 88 GLU A O 1
ATOM 649 N N . THR A 1 89 ? 9.877 1.506 6.517 1.00 94.62 89 THR A N 1
ATOM 650 C CA . THR A 1 89 ? 10.916 1.215 5.533 1.00 94.62 89 THR A CA 1
ATOM 651 C C . THR A 1 89 ? 10.298 0.561 4.314 1.00 94.62 89 THR A C 1
ATOM 653 O O . THR A 1 89 ? 9.466 -0.331 4.472 1.00 94.62 89 THR A O 1
ATOM 656 N N . VAL A 1 90 ? 10.774 0.934 3.128 1.00 97.31 90 VAL A N 1
ATOM 657 C CA . VAL A 1 90 ? 10.472 0.253 1.866 1.00 97.31 90 VAL A CA 1
ATOM 658 C C . VAL A 1 90 ? 11.781 -0.013 1.135 1.00 97.31 90 VAL A C 1
ATOM 660 O O . VAL A 1 90 ? 12.644 0.862 1.044 1.00 97.31 90 VAL A O 1
ATOM 663 N N . VAL A 1 91 ? 11.926 -1.230 0.627 1.00 97.19 91 VAL A N 1
ATOM 664 C CA . VAL A 1 91 ? 13.024 -1.678 -0.223 1.00 97.19 91 VAL A CA 1
ATOM 665 C C . VAL A 1 91 ? 12.412 -2.305 -1.466 1.00 97.19 91 VAL A C 1
ATOM 667 O O . VAL A 1 91 ? 11.462 -3.077 -1.375 1.00 97.19 91 VAL A O 1
ATOM 670 N N . THR A 1 92 ? 12.967 -1.986 -2.629 1.00 97.56 92 THR A N 1
ATOM 671 C CA . THR A 1 92 ? 12.542 -2.569 -3.899 1.00 97.56 92 THR A CA 1
ATOM 672 C C . THR A 1 92 ? 13.720 -3.187 -4.629 1.00 97.56 92 THR A C 1
ATOM 674 O O . THR A 1 92 ? 14.881 -2.812 -4.414 1.00 97.56 92 THR A O 1
ATOM 677 N N . THR A 1 93 ? 13.434 -4.111 -5.543 1.00 96.06 93 THR A N 1
ATOM 678 C CA . THR A 1 93 ? 14.411 -4.469 -6.576 1.00 96.06 93 THR A CA 1
ATOM 679 C C . THR A 1 93 ? 14.674 -3.280 -7.506 1.00 96.06 93 THR A C 1
ATOM 681 O O . THR A 1 93 ? 14.072 -2.210 -7.386 1.00 96.06 93 THR A O 1
ATOM 684 N N . ARG A 1 94 ? 15.628 -3.454 -8.422 1.00 93.31 94 ARG A N 1
ATOM 685 C CA . ARG A 1 94 ? 15.993 -2.450 -9.423 1.00 93.31 94 ARG A CA 1
ATOM 686 C C . ARG A 1 94 ? 15.892 -3.036 -10.823 1.00 93.31 94 ARG A C 1
ATOM 688 O O . ARG A 1 94 ? 16.881 -3.528 -11.362 1.00 93.31 94 ARG A O 1
ATOM 695 N N . ALA A 1 95 ? 14.697 -2.974 -11.386 1.00 93.94 95 ALA A N 1
ATOM 696 C CA . ALA A 1 95 ? 14.424 -3.244 -12.788 1.00 93.94 95 ALA A CA 1
ATOM 697 C C . ALA A 1 95 ? 14.255 -1.938 -13.583 1.00 93.94 95 ALA A C 1
ATOM 699 O O . ALA A 1 95 ? 14.109 -0.849 -13.025 1.00 93.94 95 ALA A O 1
ATOM 700 N N . THR A 1 96 ? 14.280 -2.057 -14.907 1.00 94.00 96 THR A N 1
ATOM 701 C CA . THR A 1 96 ? 13.888 -0.992 -15.833 1.00 94.00 96 THR A CA 1
ATOM 702 C C . THR A 1 96 ? 12.686 -1.489 -16.619 1.00 94.00 96 THR A C 1
ATOM 704 O O . THR A 1 96 ? 12.793 -2.481 -17.335 1.00 94.00 96 THR A O 1
ATOM 707 N N . CYS A 1 97 ? 11.557 -0.808 -16.471 1.00 96.38 97 CYS A N 1
ATOM 708 C CA . CYS A 1 97 ? 10.300 -1.111 -17.144 1.00 96.38 97 CYS A CA 1
ATOM 709 C C . CYS A 1 97 ? 9.560 0.204 -17.472 1.00 96.38 97 CYS A C 1
ATOM 711 O O . CYS A 1 97 ? 9.894 1.243 -16.889 1.00 96.38 97 CYS A O 1
ATOM 713 N N . PRO A 1 98 ? 8.569 0.182 -18.380 1.00 96.88 98 PRO A N 1
ATOM 714 C CA . PRO A 1 98 ? 7.722 1.342 -18.669 1.00 96.88 98 PRO A CA 1
ATOM 715 C C . PRO A 1 98 ? 6.952 1.879 -17.452 1.00 96.88 98 PRO A C 1
ATOM 717 O O . PRO A 1 98 ? 6.780 3.087 -17.330 1.00 96.88 98 PRO A O 1
ATOM 720 N N . GLU A 1 99 ? 6.527 1.012 -16.532 1.00 96.81 99 GLU A N 1
ATOM 721 C CA . GLU A 1 99 ? 5.671 1.362 -15.388 1.00 96.81 99 GLU A CA 1
ATOM 722 C C . GLU A 1 99 ? 6.422 1.899 -14.152 1.00 96.81 99 GLU A C 1
ATOM 724 O O . GLU A 1 99 ? 5.849 1.991 -13.064 1.00 96.81 99 GLU A O 1
ATOM 729 N N . ILE A 1 100 ? 7.703 2.261 -14.281 1.00 96.38 100 ILE A N 1
ATOM 730 C CA . ILE A 1 100 ? 8.523 2.684 -13.133 1.00 96.38 100 ILE A CA 1
ATOM 731 C C . ILE A 1 100 ? 7.988 3.951 -12.446 1.00 96.38 100 ILE A C 1
ATOM 733 O O . ILE A 1 100 ? 8.110 4.082 -11.232 1.00 96.38 100 ILE A O 1
ATOM 737 N N . GLU A 1 101 ? 7.387 4.873 -13.202 1.00 96.81 101 GLU A N 1
ATOM 738 C CA . GLU A 1 101 ? 6.810 6.116 -12.668 1.00 96.81 101 GLU A CA 1
ATOM 739 C C . GLU A 1 101 ? 5.574 5.815 -11.809 1.00 96.81 101 GLU A C 1
ATOM 741 O O . GLU A 1 101 ? 5.503 6.242 -10.659 1.00 96.81 101 GLU A O 1
ATOM 746 N N . TYR A 1 102 ? 4.669 4.966 -12.305 1.00 97.75 102 TYR A N 1
ATOM 747 C CA . TYR A 1 102 ? 3.487 4.531 -11.558 1.00 97.75 102 TYR A CA 1
ATOM 748 C C . TYR A 1 102 ? 3.857 3.774 -10.272 1.00 97.75 102 TYR A C 1
ATOM 750 O O . TYR A 1 102 ? 3.244 3.965 -9.221 1.00 97.75 102 TYR A O 1
ATOM 758 N N . GLU A 1 103 ? 4.899 2.937 -10.317 1.00 98.06 103 GLU A N 1
ATOM 759 C CA . GLU A 1 103 ? 5.396 2.256 -9.119 1.00 98.06 103 GLU A CA 1
ATOM 760 C C . GLU A 1 103 ? 5.979 3.234 -8.086 1.00 98.06 103 GLU A C 1
ATOM 762 O O . GLU A 1 103 ? 5.794 3.045 -6.881 1.00 98.06 103 GLU A O 1
ATOM 767 N N . GLN A 1 104 ? 6.656 4.297 -8.530 1.00 97.19 104 GLN A N 1
ATOM 768 C CA . GLN A 1 104 ? 7.146 5.338 -7.627 1.00 97.19 104 GLN A CA 1
ATOM 769 C C . GLN A 1 104 ? 5.991 6.085 -6.959 1.00 97.19 104 GLN A C 1
ATOM 771 O O . GLN A 1 104 ? 6.033 6.264 -5.741 1.00 97.19 104 GLN A O 1
ATOM 776 N N . ASP A 1 105 ? 4.950 6.450 -7.708 1.00 98.06 105 ASP A N 1
ATOM 777 C CA . ASP A 1 105 ? 3.755 7.105 -7.163 1.00 98.06 105 ASP A CA 1
ATOM 778 C C . ASP A 1 105 ? 3.034 6.220 -6.139 1.00 98.06 105 ASP A C 1
ATOM 780 O O . ASP A 1 105 ? 2.626 6.698 -5.071 1.00 98.06 105 ASP A O 1
ATOM 784 N N . PHE A 1 106 ? 2.958 4.913 -6.411 1.00 98.56 106 PHE A N 1
ATOM 785 C CA . PHE A 1 106 ? 2.478 3.924 -5.451 1.00 98.56 106 PHE A CA 1
ATOM 786 C C . PHE A 1 106 ? 3.306 3.947 -4.160 1.00 98.56 106 PHE A C 1
ATOM 788 O O . PHE A 1 106 ? 2.745 4.098 -3.074 1.00 98.56 106 PHE A O 1
ATOM 795 N N . ILE A 1 107 ? 4.636 3.850 -4.249 1.00 98.00 107 ILE A N 1
ATOM 796 C CA . ILE A 1 107 ? 5.512 3.831 -3.066 1.00 98.00 107 ILE A CA 1
ATOM 797 C C . ILE A 1 107 ? 5.403 5.141 -2.278 1.00 98.00 107 ILE A C 1
ATOM 799 O O . ILE A 1 107 ? 5.308 5.104 -1.050 1.00 98.00 107 ILE A O 1
ATOM 803 N N . GLN A 1 108 ? 5.399 6.293 -2.952 1.00 98.00 108 GLN A N 1
ATOM 804 C CA . GLN A 1 108 ? 5.297 7.591 -2.281 1.00 98.00 108 GLN A CA 1
ATOM 805 C C . GLN A 1 108 ? 3.965 7.739 -1.549 1.00 98.00 108 GLN A C 1
ATOM 807 O O . GLN A 1 108 ? 3.951 8.134 -0.385 1.00 98.00 108 GLN A O 1
ATOM 812 N N . THR A 1 109 ? 2.861 7.357 -2.189 1.00 98.25 109 THR A N 1
ATOM 813 C CA . THR A 1 109 ? 1.532 7.390 -1.567 1.00 98.25 109 THR A CA 1
ATOM 814 C C . THR A 1 109 ? 1.429 6.392 -0.411 1.00 98.25 109 THR A C 1
ATOM 816 O O . THR A 1 109 ? 0.922 6.734 0.654 1.00 98.25 109 THR A O 1
ATOM 819 N N . LEU A 1 110 ? 1.991 5.188 -0.543 1.00 97.56 110 LEU A N 1
ATOM 820 C CA . LEU A 1 110 ? 2.013 4.197 0.538 1.00 97.56 110 LEU A CA 1
ATOM 821 C C . LEU A 1 110 ? 2.728 4.727 1.799 1.00 97.56 110 LEU A C 1
ATOM 823 O O . LEU A 1 110 ? 2.316 4.435 2.922 1.00 97.56 110 LEU A O 1
ATOM 827 N N . LEU A 1 111 ? 3.773 5.547 1.633 1.00 97.06 111 LEU A N 1
ATOM 828 C CA . LEU A 1 111 ? 4.517 6.170 2.738 1.00 97.06 111 LEU A CA 1
ATOM 829 C C . LEU A 1 111 ? 3.737 7.288 3.461 1.00 97.06 111 LEU A C 1
ATOM 831 O O . LEU A 1 111 ? 4.095 7.659 4.589 1.00 97.06 111 LEU A O 1
ATOM 835 N N . THR A 1 112 ? 2.672 7.834 2.865 1.00 97.06 112 THR A N 1
ATOM 836 C CA . THR A 1 112 ? 1.823 8.844 3.524 1.00 97.06 112 THR A CA 1
ATOM 837 C C . THR A 1 112 ? 0.793 8.219 4.461 1.00 97.06 112 THR A C 1
ATOM 839 O O . THR A 1 112 ? 0.348 8.891 5.393 1.00 97.06 112 THR A O 1
ATOM 842 N N . ALA A 1 113 ? 0.485 6.929 4.290 1.00 96.19 113 ALA A N 1
ATOM 843 C CA . ALA A 1 113 ? -0.481 6.217 5.114 1.00 96.19 113 ALA A CA 1
ATOM 844 C C . ALA A 1 113 ? -0.100 6.240 6.608 1.00 96.19 113 ALA A C 1
ATOM 846 O O . ALA A 1 113 ? 1.070 6.108 7.000 1.00 96.19 113 ALA A O 1
ATOM 847 N N . ARG A 1 114 ? -1.109 6.447 7.453 1.00 95.62 114 ARG A N 1
ATOM 848 C CA . ARG A 1 114 ? -1.016 6.473 8.923 1.00 95.62 114 ARG A CA 1
ATOM 849 C C . ARG A 1 114 ? -1.981 5.508 9.591 1.00 95.62 114 ARG A C 1
ATOM 851 O O . ARG A 1 114 ? -1.731 5.081 10.722 1.00 95.62 114 ARG A O 1
ATOM 858 N N . SER A 1 115 ? -3.060 5.149 8.905 1.00 95.06 115 SER A N 1
ATOM 859 C CA . SER A 1 115 ? -4.035 4.187 9.401 1.00 95.06 115 SER A CA 1
ATOM 860 C C . SER A 1 115 ? -4.571 3.292 8.292 1.00 95.06 115 SER A C 1
ATOM 862 O O . SER A 1 115 ? -4.493 3.637 7.113 1.00 95.06 115 SER A O 1
ATOM 864 N N . GLY A 1 116 ? -5.070 2.124 8.689 1.00 94.44 116 GLY A N 1
ATOM 865 C CA . GLY A 1 116 ? -5.700 1.148 7.808 1.00 94.44 116 GLY A CA 1
ATOM 866 C C . GLY A 1 116 ? -7.027 0.693 8.399 1.00 94.44 116 GLY A C 1
ATOM 867 O O . GLY A 1 116 ? -7.086 0.340 9.581 1.00 94.44 116 GLY A O 1
ATOM 868 N N . GLN A 1 117 ? -8.077 0.715 7.586 1.00 95.50 117 GLN A N 1
ATOM 869 C CA . GLN A 1 117 ? -9.424 0.286 7.954 1.00 95.50 117 GLN A CA 1
ATOM 870 C C . GLN A 1 117 ? -9.875 -0.819 7.011 1.00 95.50 117 GLN A C 1
ATOM 872 O O . GLN A 1 117 ? -9.754 -0.671 5.798 1.00 95.50 117 GLN A O 1
ATOM 877 N N . ILE A 1 118 ? -10.377 -1.914 7.572 1.00 95.44 118 ILE A N 1
ATOM 878 C CA . ILE A 1 118 ? -10.978 -2.996 6.798 1.00 95.44 118 ILE A CA 1
ATOM 879 C C . ILE A 1 118 ? -12.490 -2.895 6.963 1.00 95.44 118 ILE A C 1
ATOM 881 O O . ILE A 1 118 ? -12.985 -2.891 8.091 1.00 95.44 118 ILE A O 1
ATOM 885 N N . GLU A 1 119 ? -13.197 -2.816 5.843 1.00 95.94 119 GLU A N 1
ATOM 886 C CA . GLU A 1 119 ? -14.654 -2.898 5.771 1.00 95.94 119 GLU A CA 1
ATOM 887 C C . GLU A 1 119 ? -15.020 -3.918 4.693 1.00 95.94 119 GLU A C 1
ATOM 889 O O . GLU A 1 119 ? -14.569 -3.820 3.551 1.00 95.94 119 GLU A O 1
ATOM 894 N N . ASP A 1 120 ? -15.778 -4.946 5.079 1.00 95.44 120 ASP A N 1
ATOM 895 C CA . ASP A 1 120 ? -16.025 -6.138 4.268 1.00 95.44 120 ASP A CA 1
ATOM 896 C C . ASP A 1 120 ? -14.731 -6.708 3.666 1.00 95.44 120 ASP A C 1
ATOM 898 O O . ASP A 1 120 ? -13.923 -7.304 4.372 1.00 95.44 120 ASP A O 1
ATOM 902 N N . ARG A 1 121 ? -14.525 -6.540 2.358 1.00 96.44 121 ARG A N 1
ATOM 903 C CA . ARG A 1 121 ? -13.360 -7.043 1.615 1.00 96.44 121 ARG A CA 1
ATOM 904 C C . ARG A 1 121 ? -12.450 -5.925 1.122 1.00 96.44 121 ARG A C 1
ATOM 906 O O . ARG A 1 121 ? -11.583 -6.185 0.295 1.00 96.44 121 ARG A O 1
ATOM 913 N N . THR A 1 122 ? -12.620 -4.713 1.631 1.00 97.75 122 THR A N 1
ATOM 914 C CA . THR A 1 122 ? -11.850 -3.549 1.210 1.00 97.75 122 THR A CA 1
ATOM 915 C C . THR A 1 122 ? -10.974 -3.057 2.351 1.00 97.75 122 THR A C 1
ATOM 917 O O . THR A 1 122 ? -11.450 -2.778 3.451 1.00 97.75 122 THR A O 1
ATOM 920 N N . LEU A 1 123 ? -9.679 -2.916 2.079 1.00 97.38 123 LEU A N 1
ATOM 921 C CA . LEU A 1 123 ? -8.745 -2.195 2.936 1.00 97.38 123 LEU A CA 1
ATOM 922 C C . LEU A 1 123 ? -8.611 -0.767 2.418 1.00 97.38 123 LEU A C 1
ATOM 924 O O . LEU A 1 123 ? -8.182 -0.550 1.287 1.00 97.38 123 LEU A O 1
ATOM 928 N N . THR A 1 124 ? -8.912 0.208 3.266 1.00 98.00 124 THR A N 1
ATOM 929 C CA . THR A 1 124 ? -8.664 1.627 3.003 1.00 98.00 124 THR A CA 1
ATOM 930 C C . THR A 1 124 ? -7.475 2.095 3.828 1.00 98.00 124 THR A C 1
ATOM 932 O O . THR A 1 124 ? -7.483 1.978 5.057 1.00 98.00 124 THR A O 1
ATOM 935 N N . LEU A 1 125 ? -6.459 2.645 3.165 1.00 97.25 125 LEU A N 1
ATOM 936 C CA . LEU A 1 125 ? -5.359 3.339 3.829 1.00 97.25 125 LEU A CA 1
ATOM 937 C C . LEU A 1 125 ? -5.645 4.836 3.862 1.00 97.25 125 LEU A C 1
ATOM 939 O O . LEU A 1 125 ? -6.000 5.429 2.840 1.00 97.25 125 LEU A O 1
ATOM 943 N N . LEU A 1 126 ? -5.469 5.439 5.037 1.00 97.19 126 LEU A N 1
ATOM 944 C CA . LEU A 1 126 ? -5.715 6.863 5.251 1.00 97.19 126 LEU A CA 1
ATOM 945 C C . LEU A 1 126 ? -4.446 7.588 5.681 1.00 97.19 126 LEU A C 1
ATOM 947 O O . LEU A 1 126 ? -3.610 7.021 6.395 1.00 97.19 126 LEU A O 1
ATOM 9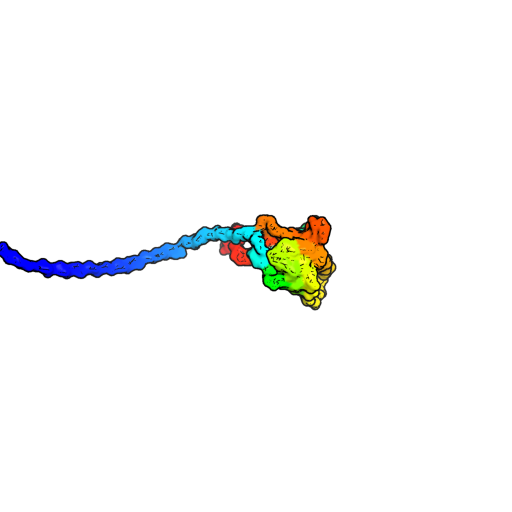51 N N . ASP A 1 127 ? -4.325 8.844 5.268 1.00 96.88 127 ASP A N 1
ATOM 952 C CA . ASP A 1 127 ? -3.243 9.737 5.676 1.00 96.88 127 ASP A CA 1
ATOM 953 C C . ASP A 1 127 ? -3.403 10.243 7.126 1.00 96.88 127 ASP A C 1
ATOM 955 O O . ASP A 1 127 ? -4.255 9.793 7.895 1.00 96.88 127 ASP A O 1
ATOM 959 N N . GLU A 1 128 ? -2.546 11.183 7.526 1.00 95.56 128 GLU A N 1
ATOM 960 C CA . GLU A 1 128 ? -2.580 11.806 8.856 1.00 95.56 128 GLU A CA 1
ATOM 961 C C . GLU A 1 128 ? -3.854 12.624 9.119 1.00 95.56 128 GLU A C 1
ATOM 963 O O . GLU A 1 128 ? -4.279 12.743 10.268 1.00 95.56 128 GLU A O 1
ATOM 968 N N . GLY A 1 129 ? -4.476 13.166 8.068 1.00 96.06 129 GLY A N 1
ATOM 969 C CA . GLY A 1 129 ? -5.730 13.913 8.142 1.00 96.06 129 GLY A CA 1
ATOM 970 C C . GLY A 1 129 ? -6.978 13.029 8.128 1.00 96.06 129 GLY A C 1
ATOM 971 O O . GLY A 1 129 ? -8.081 13.544 8.311 1.00 96.06 129 GLY A O 1
ATOM 972 N N . GLY A 1 130 ? -6.821 11.718 7.926 1.00 95.50 130 GLY A N 1
ATOM 973 C CA . GLY A 1 130 ? -7.927 10.777 7.774 1.00 95.50 130 GLY A CA 1
ATOM 974 C C . GLY A 1 130 ? -8.546 10.778 6.375 1.00 95.50 130 GLY A C 1
ATOM 975 O O . GLY A 1 130 ? -9.652 10.266 6.210 1.00 95.50 130 GLY A O 1
ATOM 976 N N . ALA A 1 131 ? -7.871 11.340 5.370 1.00 97.12 131 ALA A N 1
ATOM 977 C CA . ALA A 1 131 ? -8.291 11.221 3.980 1.00 97.12 131 ALA A CA 1
ATOM 978 C C . ALA A 1 131 ? -7.835 9.872 3.408 1.00 97.12 131 ALA A C 1
ATOM 980 O O . ALA A 1 131 ? -6.709 9.436 3.650 1.00 97.12 131 ALA A O 1
ATOM 981 N N . ALA A 1 132 ? -8.704 9.210 2.641 1.00 97.75 132 ALA A N 1
ATOM 982 C CA . ALA A 1 132 ? -8.350 7.980 1.944 1.00 97.75 132 ALA A CA 1
ATOM 983 C C . ALA A 1 132 ? -7.324 8.277 0.841 1.00 97.75 132 ALA A C 1
ATOM 985 O O . ALA A 1 132 ? -7.556 9.137 -0.009 1.00 97.75 132 ALA A O 1
ATOM 986 N N . VAL A 1 133 ? -6.200 7.558 0.855 1.00 98.12 133 VAL A N 1
ATOM 987 C CA . VAL A 1 133 ? -5.125 7.701 -0.143 1.00 98.12 133 VAL A CA 1
ATOM 988 C C . VAL A 1 133 ? -4.993 6.480 -1.046 1.00 98.12 133 VAL A C 1
ATOM 990 O O . VAL A 1 133 ? -4.522 6.605 -2.173 1.00 98.12 133 VAL A O 1
ATOM 993 N N . MET A 1 134 ? -5.412 5.307 -0.570 1.00 98.50 134 MET A N 1
ATOM 994 C CA . MET A 1 134 ? -5.441 4.066 -1.342 1.00 98.50 134 MET A CA 1
ATOM 995 C C . MET A 1 134 ? -6.582 3.178 -0.867 1.00 98.50 134 MET A C 1
ATOM 997 O O . MET A 1 134 ? -6.862 3.115 0.336 1.00 98.50 134 MET A O 1
ATOM 1001 N N . THR A 1 135 ? -7.161 2.423 -1.792 1.00 98.56 135 THR A N 1
ATOM 1002 C CA . THR A 1 135 ? -8.025 1.285 -1.470 1.00 98.56 135 THR A CA 1
ATOM 1003 C C . THR A 1 135 ? -7.481 0.014 -2.100 1.00 98.56 135 THR A C 1
ATOM 1005 O O . THR A 1 135 ? -6.841 0.046 -3.155 1.00 98.56 135 THR A O 1
ATOM 1008 N N . PHE A 1 136 ? -7.737 -1.109 -1.441 1.00 98.56 136 PHE A N 1
ATOM 1009 C CA . PHE A 1 136 ? -7.355 -2.435 -1.893 1.00 98.56 136 PHE A CA 1
ATOM 1010 C C . PHE A 1 136 ? -8.517 -3.400 -1.725 1.00 98.56 136 PHE A C 1
ATOM 1012 O O . PHE A 1 136 ? -9.219 -3.340 -0.717 1.00 98.56 136 PHE A O 1
ATOM 1019 N N . ASP A 1 137 ? -8.640 -4.340 -2.651 1.00 98.19 137 ASP A N 1
ATOM 1020 C CA . ASP A 1 137 ? -9.571 -5.456 -2.557 1.00 98.19 137 ASP A CA 1
ATOM 1021 C C . ASP A 1 137 ? -8.866 -6.700 -2.017 1.00 98.19 137 ASP A C 1
ATOM 1023 O O . ASP A 1 137 ? -7.721 -7.006 -2.376 1.00 98.19 137 ASP A O 1
ATOM 1027 N N . ALA A 1 138 ? -9.561 -7.436 -1.153 1.00 97.00 138 ALA A N 1
ATOM 1028 C CA . ALA A 1 138 ? -9.106 -8.720 -0.653 1.00 97.00 138 ALA A CA 1
ATOM 1029 C C . ALA A 1 138 ? -9.017 -9.726 -1.809 1.00 97.00 138 ALA A C 1
ATOM 1031 O O . ALA A 1 138 ? -9.989 -9.991 -2.519 1.00 97.00 138 ALA A O 1
ATOM 1032 N N . PHE A 1 139 ? -7.839 -10.313 -1.968 1.00 94.75 139 PHE A N 1
ATOM 1033 C CA . PHE A 1 139 ? -7.509 -11.303 -2.975 1.00 94.75 139 PHE A CA 1
ATOM 1034 C C . PHE A 1 139 ? -7.125 -12.624 -2.298 1.00 94.75 139 PHE A C 1
ATOM 1036 O O . PHE A 1 139 ? -6.328 -12.654 -1.357 1.00 94.75 139 PHE A O 1
ATOM 1043 N N . TYR A 1 140 ? -7.690 -13.723 -2.799 1.00 91.12 140 TYR A N 1
ATOM 1044 C CA . TYR A 1 140 ? -7.463 -15.077 -2.300 1.00 91.12 140 TYR A CA 1
ATOM 1045 C C . TYR A 1 140 ? -6.990 -15.955 -3.465 1.00 91.12 140 TYR A C 1
ATOM 1047 O O . TYR A 1 140 ? -7.825 -16.391 -4.257 1.00 91.12 140 TYR A O 1
ATOM 1055 N N . PRO A 1 141 ? -5.677 -16.214 -3.608 1.00 81.50 141 PRO A N 1
ATOM 1056 C CA . PRO A 1 141 ? -5.139 -16.936 -4.765 1.00 81.50 141 PRO A CA 1
ATOM 1057 C C . PRO A 1 141 ? -5.654 -18.377 -4.874 1.00 81.50 141 PRO A C 1
ATOM 1059 O O . PRO A 1 141 ? -5.743 -18.908 -5.975 1.00 81.50 141 PRO A O 1
ATOM 1062 N N . ASP A 1 142 ? -6.016 -18.982 -3.740 1.00 79.44 142 ASP A N 1
ATOM 1063 C CA . ASP A 1 142 ? -6.475 -20.371 -3.655 1.00 79.44 142 ASP A CA 1
ATOM 1064 C C . ASP A 1 142 ? -8.007 -20.500 -3.619 1.00 79.44 142 ASP A C 1
ATOM 1066 O O . ASP A 1 142 ? -8.533 -21.607 -3.483 1.00 79.44 142 ASP A O 1
ATOM 1070 N N . ALA A 1 143 ? -8.746 -19.388 -3.713 1.00 74.31 143 ALA A N 1
ATOM 1071 C CA . ALA A 1 143 ? -10.194 -19.459 -3.844 1.00 74.31 143 ALA A CA 1
ATOM 1072 C C . ALA A 1 143 ? -10.547 -20.051 -5.226 1.00 74.31 143 ALA A C 1
ATOM 1074 O O . ALA A 1 143 ? -10.075 -19.539 -6.243 1.00 74.31 143 ALA A O 1
ATOM 1075 N N . PRO A 1 144 ? -11.375 -21.109 -5.291 1.00 70.38 144 PRO A N 1
ATOM 1076 C CA . PRO A 1 144 ? -12.013 -21.552 -6.519 1.00 70.38 144 PRO A CA 1
ATOM 1077 C C . PRO A 1 144 ? -12.630 -20.367 -7.253 1.00 70.38 144 PRO A C 1
ATOM 1079 O O . PRO A 1 144 ? -13.365 -19.571 -6.670 1.00 70.38 144 PRO A O 1
ATOM 1082 N N . VAL A 1 145 ? -12.318 -20.262 -8.540 1.00 66.06 145 VAL A N 1
ATOM 1083 C CA . VAL A 1 145 ? -12.982 -19.320 -9.433 1.00 66.06 145 VAL A CA 1
ATOM 1084 C C . VAL A 1 145 ? -14.404 -19.841 -9.623 1.00 66.06 145 VAL A C 1
ATOM 1086 O O . VAL A 1 145 ? -14.602 -20.821 -10.343 1.00 66.06 145 VAL A O 1
ATOM 1089 N N . GLU A 1 146 ? -15.387 -19.245 -8.944 1.00 59.84 146 GLU A N 1
ATOM 1090 C CA . GLU A 1 146 ? -16.790 -19.463 -9.309 1.00 59.84 146 GLU A CA 1
ATOM 1091 C C . GLU A 1 146 ? -16.943 -19.062 -10.789 1.00 59.84 146 GLU A C 1
ATOM 1093 O O . GLU A 1 146 ? -16.550 -17.964 -11.178 1.00 59.84 146 GLU A O 1
ATOM 1098 N N . ASP A 1 147 ? -17.436 -19.988 -11.618 1.00 56.16 147 ASP A N 1
ATOM 1099 C CA . ASP A 1 147 ? -17.698 -19.841 -13.063 1.00 56.16 147 ASP A CA 1
ATOM 1100 C C . ASP A 1 147 ? -16.522 -19.950 -14.061 1.00 56.16 147 ASP A C 1
ATOM 1102 O O . ASP A 1 147 ? -16.632 -19.470 -15.194 1.00 56.16 147 ASP A O 1
ATOM 1106 N N . ALA A 1 148 ? -15.422 -20.647 -13.748 1.00 53.31 148 ALA A N 1
ATOM 1107 C CA . ALA A 1 148 ? -14.507 -21.065 -14.821 1.00 53.31 148 ALA A CA 1
ATOM 1108 C C . ALA A 1 148 ? -15.232 -22.048 -15.776 1.00 53.31 148 ALA A C 1
ATOM 1110 O O . ALA A 1 148 ? -15.702 -23.091 -15.311 1.00 53.31 148 ALA A O 1
ATOM 1111 N N . PRO A 1 149 ? -15.353 -21.762 -17.091 1.00 52.06 149 PRO A N 1
ATOM 1112 C CA . PRO A 1 149 ? -15.930 -22.722 -18.025 1.00 52.06 149 PRO A CA 1
ATOM 1113 C C . PRO A 1 149 ? -15.086 -24.000 -18.025 1.00 52.06 149 PRO A C 1
ATOM 1115 O O . PRO A 1 149 ? -13.857 -23.935 -18.097 1.00 52.06 149 PRO A O 1
ATOM 1118 N N . ASP A 1 150 ? -15.759 -25.147 -17.938 1.00 48.22 150 ASP A N 1
ATOM 1119 C CA . ASP A 1 150 ? -15.149 -26.472 -18.070 1.00 48.22 150 ASP A CA 1
ATOM 1120 C C . ASP A 1 150 ? -14.299 -26.507 -19.355 1.00 48.22 150 ASP A C 1
ATOM 1122 O O . ASP A 1 150 ? -14.823 -26.151 -20.421 1.00 48.22 150 ASP A O 1
ATOM 1126 N N . PRO A 1 151 ? -12.995 -26.848 -19.299 1.00 49.75 151 PRO A N 1
ATOM 1127 C CA . PRO A 1 151 ? -12.198 -26.990 -20.507 1.00 49.75 151 PRO A CA 1
ATOM 1128 C C . PRO A 1 151 ? -12.714 -28.193 -21.309 1.00 49.75 151 PRO A C 1
ATOM 1130 O O . PRO A 1 151 ? -12.321 -29.331 -21.063 1.00 49.75 151 PRO A O 1
ATOM 1133 N N . THR A 1 152 ? -13.600 -27.926 -22.272 1.00 54.44 152 THR A N 1
ATOM 1134 C CA . THR A 1 152 ? -13.986 -28.873 -23.332 1.00 54.44 152 THR A CA 1
ATOM 1135 C C . THR A 1 152 ? -12.807 -29.268 -24.202 1.00 54.44 152 THR A C 1
ATOM 1137 O O . THR A 1 152 ? -12.049 -28.348 -24.594 1.00 54.44 152 THR A O 1
#

Organism: NCBI:txid2028108

Sequence (152 aa):
MQRLGMIALACATLAACEPVPTDQAAPWTPPPPPERLGDAQWQLATLAGEDATSLIRLQLSGSFIDGQGPCNSIQGNYLGTGPIFRVETVVTTRATCPEIEYEQDFIQTLLTARSGQIEDRTLTLLDEGGAAVMTFDAFYPDAPVEDAPDPT

Secondary structure (DSSP, 8-state):
-----------------PPP-TT-PPPPPPPPPPSSTTSSEEEEEEETTEEPSS--EEEEETTEEEEE-SSSEEEEEEEEEESEEEEEEEEE-----TTHHHHHHHHHHHHH--EEEEETTEEEEE-TTS-EEEEEEEE-TTS--TTPPP--

pLDDT: mean 85.12, std 17.36, range [40.78, 98.75]

InterPro domains:
  IPR005184 Domain of unknown function DUF306, Meta/HslJ [PF03724] (35-136)
  IPR038670 HslJ-like superfamily [G3DSA:2.40.128.270] (34-138)
  IPR053147 Heat shock protein HslJ-like [PTHR35535] (6-136)

Foldseek 3Di:
DDDDDDDDDPDPPPPPPDPDPPPDDDPDDPDFFDPWQQSFKWWWQDAQRHGDPFTKIWHDDPQKIWIDDPFWTKIFGFDDRDQFTATDDIDIDDGDDPCVVVVVSVVVLSRQFGGWDGDGQKIFTAGPVRHTRTITGGDDPPRPDVDDPDPD

Radius of gyration: 27.79 Å; chains: 1; bounding box: 53×96×60 Å